Protein AF-A0A963QFD9-F1 (afdb_monomer_lite)

Sequence (97 aa):
MGLAVSGGPDSLALLLLAEAVMPGRVEVATVDHRLRAESASEAAMVAELCAGHKIPHEILSVKVPQGNVQDMARMARYRALGEWARRRELGAIATAH

Secondary structure (DSSP, 8-state):
-EEE--SSHHHHHHHHHHHHHSTTS-EEEEEE--SSTHHHHHHHHHHHHHHHHT--EEEEE-PPPSSSHHHHHHHHHHHHHHHHHHHTT-S-EEE--

Structure (mmCIF, N/CA/C/O backbone):
data_AF-A0A963QFD9-F1
#
_entry.id   AF-A0A963QFD9-F1
#
loop_
_atom_site.group_PDB
_atom_site.id
_atom_site.type_symbol
_atom_site.label_atom_id
_atom_site.label_alt_id
_atom_site.label_comp_id
_atom_site.label_asym_id
_atom_site.label_entity_id
_atom_site.label_seq_id
_atom_site.pdbx_PDB_ins_code
_atom_site.Cartn_x
_atom_site.Cartn_y
_atom_site.Cartn_z
_atom_site.occupancy
_atom_site.B_iso_or_equiv
_atom_site.auth_seq_id
_atom_site.auth_comp_id
_atom_site.auth_asym_id
_atom_site.auth_atom_id
_atom_site.pdbx_PDB_model_num
ATOM 1 N N . MET A 1 1 ? -11.220 -3.497 5.131 1.00 93.94 1 MET A N 1
ATOM 2 C CA . MET A 1 1 ? -11.216 -2.884 3.778 1.00 93.94 1 MET A CA 1
ATOM 3 C C . MET A 1 1 ? -9.774 -2.616 3.390 1.00 93.94 1 MET A C 1
ATOM 5 O O . MET A 1 1 ? -9.016 -2.218 4.261 1.00 93.94 1 MET A O 1
ATOM 9 N N . GLY A 1 2 ? -9.384 -2.855 2.139 1.00 97.38 2 GLY A N 1
ATOM 10 C CA . GLY A 1 2 ? -8.024 -2.576 1.680 1.00 97.38 2 GLY A CA 1
ATOM 11 C C . GLY A 1 2 ? -7.847 -1.140 1.198 1.00 97.38 2 GLY A C 1
ATOM 12 O O . GLY A 1 2 ? -8.747 -0.598 0.561 1.00 97.38 2 GLY A O 1
ATOM 13 N N . LEU A 1 3 ? -6.686 -0.541 1.446 1.00 97.88 3 LEU A N 1
ATOM 14 C CA . LEU A 1 3 ? -6.274 0.749 0.897 1.00 97.88 3 LEU A CA 1
ATOM 15 C C . LEU A 1 3 ? -5.000 0.565 0.069 1.00 97.88 3 LEU A C 1
ATOM 17 O O . LEU A 1 3 ? -4.011 0.026 0.564 1.00 97.88 3 LEU A O 1
ATOM 21 N N . ALA A 1 4 ? -5.002 1.031 -1.178 1.00 97.38 4 ALA A N 1
ATOM 22 C CA . ALA A 1 4 ? -3.788 1.119 -1.982 1.00 97.38 4 ALA A CA 1
ATOM 23 C C . ALA A 1 4 ? -3.146 2.501 -1.791 1.00 97.38 4 ALA A C 1
ATOM 25 O O . ALA A 1 4 ? -3.692 3.507 -2.253 1.00 97.38 4 ALA A O 1
ATOM 26 N N . VAL A 1 5 ? -1.988 2.544 -1.130 1.00 97.50 5 VAL A N 1
ATOM 27 C CA . VAL A 1 5 ? -1.293 3.787 -0.762 1.00 97.50 5 VAL A CA 1
ATOM 28 C C . VAL A 1 5 ? 0.059 3.838 -1.460 1.00 97.50 5 VAL A C 1
ATOM 30 O O . VAL A 1 5 ? 0.891 2.960 -1.249 1.00 97.50 5 VAL A O 1
ATOM 33 N N . SER A 1 6 ? 0.279 4.845 -2.308 1.00 93.44 6 SER A N 1
ATOM 34 C CA . SER A 1 6 ? 1.512 4.984 -3.098 1.00 93.44 6 SER A CA 1
ATOM 35 C C . SER A 1 6 ? 2.610 5.780 -2.395 1.00 93.44 6 SER A C 1
ATOM 37 O O . SER A 1 6 ? 3.741 5.753 -2.854 1.00 93.44 6 SER A O 1
ATOM 39 N N . GLY A 1 7 ? 2.282 6.501 -1.319 1.00 92.12 7 GLY A N 1
ATOM 40 C CA . GLY A 1 7 ? 3.183 7.470 -0.682 1.00 92.12 7 GLY A CA 1
ATOM 41 C C . GLY A 1 7 ? 3.008 8.899 -1.207 1.00 92.12 7 GLY A C 1
ATOM 42 O O . GLY A 1 7 ? 3.544 9.837 -0.627 1.00 92.12 7 GLY A O 1
ATOM 43 N N . GLY A 1 8 ? 2.195 9.092 -2.252 1.00 93.00 8 GLY A N 1
ATOM 44 C CA . GLY A 1 8 ? 1.772 10.422 -2.689 1.00 93.00 8 GLY A CA 1
ATOM 45 C C . GLY A 1 8 ? 0.775 11.064 -1.711 1.00 93.00 8 GLY A C 1
ATOM 46 O O . GLY A 1 8 ? 0.058 10.334 -1.012 1.00 93.00 8 GLY A O 1
ATOM 47 N N . PRO A 1 9 ? 0.674 12.406 -1.691 1.00 93.75 9 PRO A N 1
ATOM 48 C CA . PRO A 1 9 ? -0.107 13.153 -0.702 1.00 93.75 9 PRO A CA 1
ATOM 49 C C . PRO A 1 9 ? -1.579 12.731 -0.648 1.00 93.75 9 PRO A C 1
ATOM 51 O O . PRO A 1 9 ? -2.091 12.496 0.441 1.00 93.75 9 PRO A O 1
ATOM 54 N N . ASP A 1 10 ? -2.235 12.530 -1.794 1.00 95.81 10 ASP A N 1
ATOM 55 C CA . ASP A 1 10 ? -3.652 12.136 -1.836 1.00 95.81 10 ASP A CA 1
ATOM 56 C C . ASP A 1 10 ? -3.883 10.754 -1.211 1.00 95.81 10 ASP A C 1
ATOM 58 O O . ASP A 1 10 ? -4.853 10.522 -0.491 1.00 95.81 10 ASP A O 1
ATOM 62 N N . SER A 1 11 ? -2.953 9.825 -1.444 1.00 95.75 11 SER A N 1
ATOM 63 C CA . SER A 1 11 ? -3.034 8.472 -0.894 1.00 95.75 11 SER A CA 1
ATOM 64 C C . SER A 1 11 ? -2.733 8.425 0.606 1.00 95.75 11 SER A C 1
ATOM 66 O O . SER A 1 11 ? -3.345 7.640 1.329 1.00 95.75 11 SER A O 1
ATOM 68 N N . LEU A 1 12 ? -1.843 9.301 1.085 1.00 96.00 12 LEU A N 1
ATOM 69 C CA . LEU A 1 12 ? -1.585 9.486 2.511 1.00 96.00 12 LEU A CA 1
ATOM 70 C C . LEU A 1 12 ? -2.778 10.155 3.202 1.00 96.00 12 LEU A C 1
ATOM 72 O O . LEU A 1 12 ? -3.175 9.728 4.282 1.00 96.00 12 LEU A O 1
ATOM 76 N N . ALA A 1 13 ? -3.404 11.148 2.565 1.00 95.81 13 ALA A N 1
ATOM 77 C CA . ALA A 1 13 ? -4.623 11.767 3.073 1.00 95.81 13 ALA A CA 1
ATOM 78 C C . ALA A 1 13 ? -5.763 10.742 3.176 1.00 95.81 13 ALA A C 1
ATOM 80 O O . ALA A 1 13 ? -6.418 10.663 4.213 1.00 95.81 13 ALA A O 1
ATOM 81 N N . LEU A 1 14 ? -5.951 9.902 2.148 1.00 96.00 14 LEU A N 1
ATOM 82 C CA . LEU A 1 14 ? -6.908 8.792 2.182 1.00 96.00 14 LEU A CA 1
ATOM 83 C C . LEU A 1 14 ? -6.633 7.840 3.353 1.00 96.00 14 LEU A C 1
ATOM 85 O O . LEU A 1 14 ? -7.570 7.481 4.061 1.00 96.00 14 LEU A O 1
ATOM 89 N N . LEU A 1 15 ? -5.373 7.449 3.571 1.00 96.31 15 LEU A N 1
ATOM 90 C CA . LEU A 1 15 ? -4.974 6.598 4.695 1.00 96.31 15 LEU A CA 1
ATOM 91 C C . LEU A 1 15 ? -5.350 7.225 6.043 1.00 96.31 15 LEU A C 1
ATOM 93 O O . LEU A 1 15 ? -6.024 6.588 6.849 1.00 96.31 15 LEU A O 1
ATOM 97 N N . LEU A 1 16 ? -4.949 8.476 6.270 1.00 95.19 16 LEU A N 1
ATOM 98 C CA . LEU A 1 16 ? -5.183 9.170 7.537 1.00 95.19 16 LEU A CA 1
ATOM 99 C C . LEU A 1 16 ? -6.677 9.391 7.805 1.00 95.19 16 LEU A C 1
ATOM 101 O O . LEU A 1 16 ? -7.137 9.192 8.928 1.00 95.19 16 LEU A O 1
ATOM 105 N N . LEU A 1 17 ? -7.449 9.751 6.777 1.00 95.81 17 LEU A N 1
ATOM 106 C CA . LEU A 1 17 ? -8.901 9.894 6.887 1.00 95.81 17 LEU A CA 1
ATOM 107 C C . LEU A 1 17 ? -9.577 8.551 7.167 1.00 95.81 17 LEU A C 1
ATOM 109 O O . LEU A 1 17 ? -10.443 8.478 8.035 1.00 95.81 17 LEU A O 1
ATOM 113 N N . ALA A 1 18 ? -9.182 7.491 6.460 1.00 95.69 18 ALA A N 1
ATOM 114 C CA . ALA A 1 18 ? -9.749 6.162 6.646 1.00 95.69 18 ALA A CA 1
ATOM 115 C C . ALA A 1 18 ? -9.469 5.615 8.052 1.00 95.69 18 ALA A C 1
ATOM 117 O O . ALA A 1 18 ? -10.378 5.065 8.671 1.00 95.69 18 ALA A O 1
ATOM 118 N N . GLU A 1 19 ? -8.262 5.822 8.581 1.00 94.88 19 GLU A N 1
ATOM 119 C CA . GLU A 1 19 ? -7.927 5.438 9.955 1.00 94.88 19 GLU A CA 1
ATOM 120 C C . GLU A 1 19 ? -8.729 6.245 10.985 1.00 94.88 19 GLU A C 1
ATOM 122 O O . GLU A 1 19 ? -9.229 5.683 11.956 1.00 94.88 19 GLU A O 1
ATOM 127 N N . ALA A 1 20 ? -8.929 7.546 10.756 1.00 95.00 20 ALA A N 1
ATOM 128 C CA . ALA A 1 20 ? -9.706 8.391 11.661 1.00 95.00 20 ALA A CA 1
ATOM 129 C C . ALA A 1 20 ? -11.191 7.987 11.740 1.00 95.00 20 ALA A C 1
ATOM 131 O O . ALA A 1 20 ? -11.795 8.073 12.809 1.00 95.00 20 ALA A O 1
ATOM 132 N N . VAL A 1 21 ? -11.792 7.554 10.626 1.00 96.00 21 VAL A N 1
ATOM 133 C CA . VAL A 1 21 ? -13.232 7.228 10.561 1.00 96.00 21 VAL A CA 1
ATOM 134 C C . VAL A 1 21 ? -13.538 5.738 10.739 1.00 96.00 21 VAL A C 1
ATOM 136 O O . VAL A 1 21 ? -14.663 5.378 11.085 1.00 96.00 21 VAL A O 1
ATOM 139 N N . MET A 1 22 ? -12.562 4.859 10.506 1.00 93.56 22 MET A N 1
ATOM 140 C CA . MET A 1 22 ? -12.694 3.400 10.602 1.00 93.56 22 MET A CA 1
ATOM 141 C C . MET A 1 22 ? -11.474 2.761 11.296 1.00 93.56 22 MET A C 1
ATOM 143 O O . MET A 1 22 ? -10.854 1.855 10.724 1.00 93.56 22 MET A O 1
ATOM 147 N N . PRO A 1 23 ? -11.140 3.180 12.531 1.00 93.94 23 PRO A N 1
ATOM 148 C CA . PRO A 1 23 ? -9.933 2.730 13.220 1.00 93.94 23 PRO A CA 1
ATOM 149 C C . PRO A 1 23 ? -9.901 1.207 13.362 1.00 93.94 23 PRO A C 1
ATOM 151 O O . PRO A 1 23 ? -10.895 0.579 13.742 1.00 93.94 23 PRO A O 1
ATOM 154 N N . GLY A 1 24 ? -8.761 0.602 13.022 1.00 93.69 24 GLY A N 1
ATOM 155 C CA . GLY A 1 24 ? -8.559 -0.849 13.098 1.00 93.69 24 G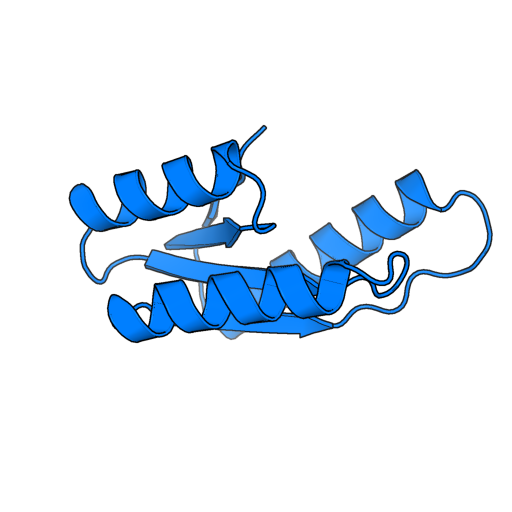LY A CA 1
ATOM 156 C C . GLY A 1 24 ? -9.388 -1.683 12.108 1.00 93.69 24 GLY A C 1
ATOM 157 O O . GLY A 1 24 ? -9.460 -2.903 12.254 1.00 93.69 24 GLY A O 1
ATOM 158 N N . ARG A 1 25 ? -10.035 -1.064 11.107 1.00 95.06 25 ARG A N 1
ATOM 159 C CA . ARG A 1 25 ? -10.831 -1.775 10.078 1.00 95.06 25 ARG A CA 1
ATOM 160 C C . ARG A 1 25 ? -10.233 -1.701 8.673 1.00 95.06 25 ARG A C 1
ATOM 162 O O . ARG A 1 25 ? -10.852 -2.175 7.705 1.00 95.06 25 ARG A O 1
ATOM 169 N N . VAL A 1 26 ? -9.050 -1.110 8.552 1.00 96.50 26 VAL A N 1
ATOM 170 C CA . VAL A 1 26 ? -8.332 -0.959 7.289 1.00 96.50 26 VAL A CA 1
ATOM 171 C C . VAL A 1 26 ? -7.026 -1.737 7.297 1.00 96.50 26 VAL A C 1
ATOM 173 O O . VAL A 1 26 ? -6.379 -1.901 8.325 1.00 96.50 26 VAL A O 1
ATOM 176 N N . GLU A 1 27 ? -6.660 -2.219 6.118 1.00 98.12 27 GLU A N 1
ATOM 177 C CA . GLU A 1 27 ? -5.348 -2.786 5.835 1.00 98.12 27 GLU A CA 1
ATOM 178 C C . GLU A 1 27 ? -4.771 -2.058 4.632 1.00 98.12 27 GLU A C 1
ATOM 180 O O . GLU A 1 27 ? -5.513 -1.670 3.725 1.00 98.12 27 GLU A O 1
ATOM 185 N N . VAL A 1 28 ? -3.460 -1.867 4.613 1.00 98.25 28 VAL A N 1
ATOM 186 C CA . VAL A 1 28 ? -2.793 -1.031 3.618 1.00 98.25 28 VAL A CA 1
ATOM 187 C C . VAL A 1 28 ? -1.838 -1.869 2.788 1.00 98.25 28 VAL A C 1
ATOM 189 O O . VAL A 1 28 ? -1.104 -2.705 3.309 1.00 98.25 28 VAL A O 1
ATOM 192 N N . ALA A 1 29 ? -1.815 -1.612 1.487 1.00 98.25 29 ALA A N 1
ATOM 193 C CA . ALA A 1 29 ? -0.786 -2.124 0.603 1.00 98.25 29 ALA A CA 1
ATOM 194 C C . ALA A 1 29 ? -0.129 -0.993 -0.187 1.00 98.25 29 ALA A C 1
ATOM 196 O O . ALA A 1 29 ? -0.807 -0.095 -0.697 1.00 98.25 29 ALA A O 1
ATOM 197 N N . THR A 1 30 ? 1.188 -1.090 -0.354 1.00 97.81 30 THR A N 1
ATOM 198 C CA . THR A 1 30 ? 1.962 -0.217 -1.243 1.00 97.81 30 THR A CA 1
ATOM 199 C C . THR A 1 30 ? 2.625 -1.052 -2.323 1.00 97.81 30 THR A C 1
ATOM 201 O O . THR A 1 30 ? 3.306 -2.029 -2.026 1.00 97.81 30 THR A O 1
ATOM 204 N N . VAL A 1 31 ? 2.420 -0.690 -3.590 1.00 96.12 31 VAL A N 1
ATOM 205 C CA . VAL A 1 31 ? 3.021 -1.409 -4.720 1.00 96.12 31 VAL A CA 1
ATOM 206 C C . VAL A 1 31 ? 4.373 -0.789 -5.058 1.00 96.12 31 VAL A C 1
ATOM 208 O O . VAL A 1 31 ? 4.426 0.322 -5.578 1.00 96.12 31 VAL A O 1
ATOM 211 N N . ASP A 1 32 ? 5.448 -1.534 -4.812 1.00 94.75 32 ASP A N 1
ATOM 212 C CA . ASP A 1 32 ? 6.802 -1.189 -5.253 1.00 94.75 32 ASP A CA 1
ATOM 213 C C . ASP A 1 32 ? 7.028 -1.759 -6.658 1.00 94.75 32 ASP A C 1
ATOM 215 O O . ASP A 1 32 ? 7.194 -2.968 -6.847 1.00 94.75 32 ASP A O 1
ATOM 219 N N . HIS A 1 33 ? 7.004 -0.885 -7.663 1.00 89.50 33 HIS A N 1
ATOM 220 C CA . HIS A 1 33 ? 7.164 -1.279 -9.062 1.00 89.50 33 HIS A CA 1
ATOM 221 C C . HIS A 1 33 ? 8.622 -1.252 -9.537 1.00 89.50 33 HIS A C 1
ATOM 223 O O . HIS A 1 33 ? 8.893 -1.685 -10.659 1.00 89.50 33 HIS A O 1
ATOM 229 N N . ARG A 1 34 ? 9.554 -0.717 -8.731 1.00 87.62 34 ARG A N 1
ATOM 230 C CA . ARG A 1 34 ? 11.002 -0.635 -9.021 1.00 87.62 34 ARG A CA 1
ATOM 231 C C . ARG A 1 34 ? 11.385 0.004 -10.362 1.00 87.62 34 ARG A C 1
ATOM 233 O O . ARG A 1 34 ? 12.483 -0.209 -10.865 1.00 87.62 34 ARG A O 1
ATOM 240 N N . LEU A 1 35 ? 10.484 0.791 -10.951 1.00 85.81 35 LEU A N 1
ATOM 241 C CA . LEU A 1 35 ? 10.761 1.548 -12.188 1.00 85.81 35 LEU A CA 1
ATOM 242 C C . LEU A 1 35 ? 11.476 2.863 -11.890 1.00 85.81 35 LEU A C 1
ATOM 244 O O . LEU A 1 35 ? 12.150 3.410 -12.755 1.00 85.81 35 LEU A O 1
A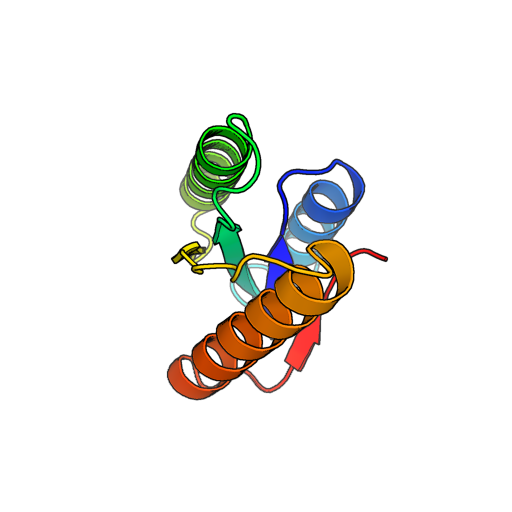TOM 248 N N . ARG A 1 36 ? 11.270 3.385 -10.682 1.00 86.31 36 ARG A N 1
ATOM 249 C CA . ARG A 1 36 ? 11.868 4.611 -10.171 1.00 86.31 36 ARG A CA 1
ATOM 250 C C . ARG A 1 36 ? 12.688 4.271 -8.941 1.00 86.31 36 ARG A C 1
ATOM 252 O O . ARG A 1 36 ? 12.295 3.379 -8.186 1.00 86.31 36 ARG A O 1
ATOM 259 N N . ALA A 1 37 ? 13.792 4.984 -8.747 1.00 82.25 37 ALA A N 1
ATOM 260 C CA . ALA A 1 37 ? 14.643 4.801 -7.578 1.00 82.25 37 ALA A CA 1
ATOM 261 C C . ALA A 1 37 ? 13.878 5.124 -6.284 1.00 82.25 37 ALA A C 1
ATOM 263 O O . ALA A 1 37 ? 14.068 4.455 -5.271 1.00 82.25 37 ALA A O 1
ATOM 264 N N . GLU A 1 38 ? 12.954 6.085 -6.348 1.00 88.38 38 GLU A N 1
ATOM 265 C CA . GLU A 1 38 ? 12.176 6.551 -5.203 1.00 88.38 38 GLU A CA 1
ATOM 266 C C . GLU A 1 38 ? 11.088 5.558 -4.757 1.00 88.38 38 GLU A C 1
ATOM 268 O O . GLU A 1 38 ? 10.652 5.614 -3.609 1.00 88.38 38 GLU A O 1
ATOM 273 N N . SER A 1 39 ? 10.681 4.605 -5.611 1.00 89.12 39 SER A N 1
ATOM 274 C CA . SER A 1 39 ? 9.552 3.698 -5.327 1.00 89.12 39 SER A CA 1
ATOM 275 C C . SER A 1 39 ? 9.770 2.869 -4.056 1.00 89.12 39 SER A C 1
ATOM 277 O O . SER A 1 39 ? 8.833 2.649 -3.289 1.00 89.12 39 SER A O 1
ATOM 279 N N . ALA A 1 40 ? 11.014 2.452 -3.799 1.00 90.69 40 ALA A N 1
ATOM 280 C CA . ALA A 1 40 ? 11.365 1.703 -2.598 1.00 90.69 40 ALA A CA 1
ATOM 281 C C . ALA A 1 40 ? 11.328 2.582 -1.336 1.00 90.69 40 ALA A C 1
ATOM 283 O O . ALA A 1 40 ? 10.813 2.150 -0.306 1.00 90.69 40 ALA A O 1
ATOM 284 N N . SER A 1 41 ? 11.835 3.819 -1.413 1.00 93.00 41 SER A N 1
ATOM 285 C CA . SER A 1 41 ? 11.795 4.758 -0.285 1.00 93.00 41 SER A CA 1
ATOM 286 C C . SER A 1 41 ? 10.375 5.224 0.034 1.00 93.00 41 SER A C 1
ATOM 288 O O . SER A 1 41 ? 10.031 5.352 1.204 1.00 93.00 41 SER A O 1
ATOM 290 N N . GLU A 1 42 ? 9.525 5.415 -0.978 1.00 93.56 42 GLU A N 1
ATOM 291 C CA . GLU A 1 42 ? 8.107 5.739 -0.789 1.00 93.56 42 GLU A CA 1
ATOM 292 C C . GLU A 1 42 ? 7.372 4.587 -0.092 1.00 93.56 42 GLU A C 1
ATOM 294 O O . GLU A 1 42 ? 6.650 4.810 0.879 1.00 93.56 42 GLU A O 1
ATOM 299 N N . ALA A 1 43 ? 7.610 3.342 -0.520 1.00 95.19 43 ALA A N 1
ATOM 300 C CA . ALA A 1 43 ? 7.032 2.165 0.123 1.00 95.19 43 ALA A CA 1
ATOM 301 C C . ALA A 1 43 ? 7.493 1.994 1.580 1.00 95.19 43 ALA A C 1
ATOM 303 O O . ALA A 1 43 ? 6.678 1.657 2.441 1.00 95.19 43 ALA A O 1
ATOM 304 N N . ALA A 1 44 ? 8.772 2.257 1.862 1.00 95.69 44 ALA A N 1
ATOM 305 C CA . ALA A 1 44 ? 9.316 2.226 3.217 1.00 95.69 44 ALA A CA 1
ATOM 306 C C . ALA A 1 44 ? 8.698 3.314 4.110 1.00 95.69 44 ALA A C 1
ATOM 308 O O . ALA A 1 44 ? 8.276 3.019 5.224 1.00 95.69 44 ALA A O 1
ATOM 309 N N . MET A 1 45 ? 8.553 4.538 3.600 1.00 97.00 45 MET A N 1
ATOM 310 C CA . MET A 1 45 ? 7.914 5.639 4.327 1.00 97.00 45 MET A CA 1
ATOM 311 C C . MET A 1 45 ? 6.455 5.321 4.691 1.00 97.00 45 MET A C 1
ATOM 313 O O . MET A 1 45 ? 6.034 5.554 5.824 1.00 97.00 45 MET A O 1
ATOM 317 N N . VAL A 1 46 ? 5.686 4.721 3.774 1.00 97.50 46 VAL A N 1
ATOM 318 C CA . VAL A 1 46 ? 4.310 4.290 4.083 1.00 97.50 46 VAL A CA 1
ATOM 319 C C . VAL A 1 46 ? 4.301 3.180 5.138 1.00 97.50 46 VAL A C 1
ATOM 321 O O . VAL A 1 46 ? 3.437 3.189 6.017 1.00 97.50 46 VAL A O 1
ATOM 324 N N . ALA A 1 47 ? 5.254 2.245 5.084 1.00 97.81 47 ALA A N 1
ATOM 325 C CA . ALA A 1 47 ? 5.378 1.186 6.083 1.00 97.81 47 ALA A CA 1
ATOM 326 C C . ALA A 1 47 ? 5.657 1.754 7.484 1.00 97.81 47 ALA A C 1
ATOM 328 O O . ALA A 1 47 ? 5.016 1.341 8.451 1.00 97.81 47 ALA A O 1
ATOM 329 N N . GLU A 1 48 ? 6.558 2.734 7.593 1.00 97.88 48 GLU A N 1
ATOM 330 C CA . GLU A 1 48 ? 6.860 3.431 8.850 1.00 97.88 48 GLU A CA 1
ATOM 331 C C . GLU A 1 48 ? 5.634 4.163 9.404 1.00 97.88 48 GLU A C 1
ATOM 333 O O . GLU A 1 48 ? 5.313 4.031 10.589 1.00 97.88 48 GLU A O 1
ATOM 338 N N . LEU A 1 49 ? 4.898 4.873 8.544 1.00 96.69 49 LEU A N 1
ATOM 339 C CA . LEU A 1 49 ? 3.659 5.543 8.932 1.00 96.69 49 LEU A CA 1
ATOM 340 C C . LEU A 1 49 ? 2.620 4.540 9.456 1.00 96.69 49 LEU A C 1
ATOM 342 O O . LEU A 1 49 ? 2.045 4.739 10.526 1.00 96.69 49 LEU A O 1
ATOM 346 N N . CYS A 1 50 ? 2.403 3.434 8.741 1.00 97.69 50 CYS A N 1
ATOM 347 C CA . CYS A 1 50 ? 1.456 2.403 9.161 1.00 97.69 50 CYS A CA 1
ATOM 348 C C . CYS A 1 50 ? 1.875 1.753 10.486 1.00 97.69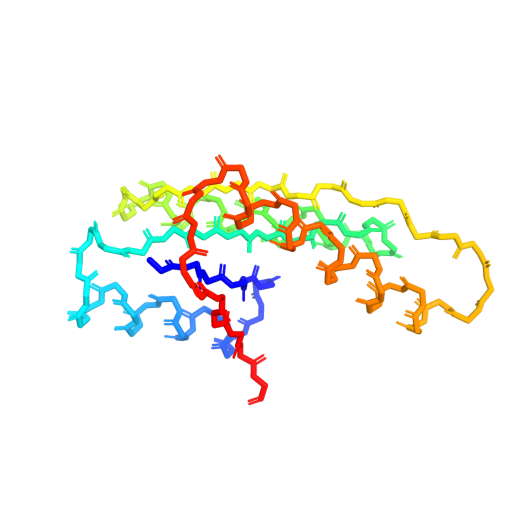 50 CYS A C 1
ATOM 350 O O . CYS A 1 50 ? 1.031 1.551 11.359 1.00 97.69 50 CYS A O 1
ATOM 352 N N . ALA A 1 51 ? 3.171 1.488 10.678 1.00 97.50 51 ALA A N 1
ATOM 353 C CA . ALA A 1 51 ? 3.707 0.959 11.929 1.00 97.50 51 ALA A CA 1
ATOM 354 C C . ALA A 1 51 ? 3.449 1.906 13.113 1.00 97.50 51 ALA A C 1
ATOM 356 O O . ALA A 1 51 ? 2.986 1.454 14.163 1.00 97.50 51 ALA A O 1
ATOM 357 N N . GLY A 1 52 ? 3.665 3.215 12.936 1.00 96.06 52 GLY A N 1
ATOM 358 C CA . GLY A 1 52 ? 3.371 4.229 13.956 1.00 96.06 52 GLY A CA 1
ATOM 359 C C . GLY A 1 52 ? 1.895 4.268 14.369 1.00 96.06 52 GLY A C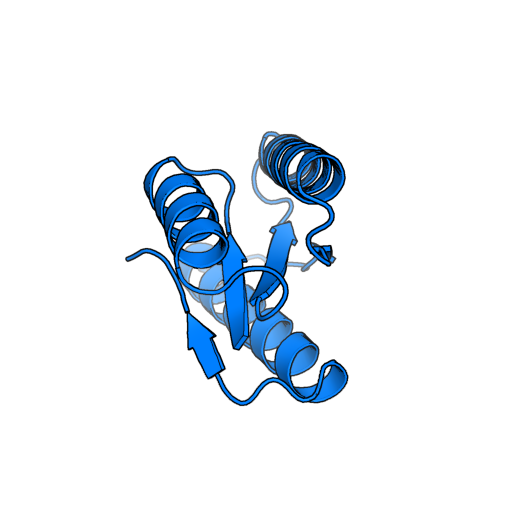 1
ATOM 360 O O . GLY A 1 52 ? 1.581 4.515 15.533 1.00 96.06 52 GLY A O 1
ATOM 361 N N . HIS A 1 53 ? 0.996 3.947 13.438 1.00 94.06 53 HIS A N 1
ATOM 362 C CA . HIS A 1 53 ? -0.452 3.908 13.655 1.00 94.06 53 HIS A CA 1
ATOM 363 C C . HIS A 1 53 ? -1.000 2.505 13.972 1.00 94.06 53 HIS A C 1
ATOM 365 O O . HIS A 1 53 ? -2.197 2.358 14.196 1.00 94.06 53 HIS A O 1
ATOM 371 N N . LYS A 1 54 ? -0.145 1.472 14.040 1.00 96.25 54 LYS A N 1
ATOM 372 C CA . LYS A 1 54 ? -0.531 0.057 14.235 1.00 96.25 54 LYS A CA 1
ATOM 373 C C . LYS A 1 54 ? -1.492 -0.476 13.160 1.00 96.25 54 LYS A C 1
ATOM 375 O O . LYS A 1 54 ? -2.315 -1.350 13.435 1.00 96.25 54 LYS A O 1
ATOM 380 N N . ILE A 1 55 ? -1.361 0.021 11.935 1.00 97.00 55 ILE A N 1
ATOM 381 C CA . ILE A 1 55 ? -2.157 -0.407 10.784 1.00 97.00 55 ILE A CA 1
ATOM 382 C C . ILE A 1 55 ? -1.434 -1.567 10.083 1.00 97.00 55 ILE A C 1
ATOM 384 O O . ILE A 1 55 ? -0.247 -1.430 9.772 1.00 97.00 55 ILE A O 1
ATOM 388 N N . PRO A 1 56 ? -2.104 -2.702 9.794 1.00 97.75 56 PRO A N 1
ATOM 389 C CA . PRO A 1 56 ? -1.515 -3.769 8.992 1.00 97.75 56 PRO A CA 1
ATOM 390 C C . PRO A 1 56 ? -1.103 -3.251 7.610 1.00 97.75 56 PRO A C 1
ATOM 392 O O . PRO A 1 56 ? -1.927 -2.696 6.880 1.00 97.75 56 PRO A O 1
ATOM 395 N N . HIS A 1 57 ? 0.165 -3.453 7.250 1.00 98.38 57 HIS A N 1
ATOM 396 C CA . HIS A 1 57 ? 0.743 -2.981 5.992 1.00 98.38 57 HIS A CA 1
ATOM 397 C C . HIS A 1 57 ? 1.522 -4.082 5.277 1.00 98.38 57 HIS A C 1
ATOM 399 O O . HIS A 1 57 ? 2.196 -4.890 5.916 1.00 98.38 57 HIS A O 1
ATOM 405 N N . GLU A 1 58 ? 1.441 -4.101 3.947 1.00 98.25 58 GLU A N 1
ATOM 406 C CA . GLU A 1 58 ? 2.246 -4.976 3.099 1.00 98.25 58 GLU A CA 1
ATOM 407 C C . GLU A 1 58 ? 2.833 -4.217 1.898 1.00 98.25 58 GLU A C 1
ATOM 409 O O . GLU A 1 58 ? 2.128 -3.519 1.165 1.00 98.25 58 GLU A O 1
ATOM 414 N N . ILE A 1 59 ? 4.133 -4.400 1.652 1.00 97.88 59 ILE A N 1
ATOM 415 C CA . ILE A 1 59 ? 4.782 -3.939 0.419 1.00 97.88 59 ILE A CA 1
ATOM 416 C C . ILE A 1 59 ? 4.664 -5.038 -0.637 1.00 97.88 59 ILE A C 1
ATOM 418 O O . ILE A 1 59 ? 5.211 -6.131 -0.492 1.00 97.88 59 ILE A O 1
ATOM 422 N N . LEU A 1 60 ? 3.983 -4.727 -1.736 1.00 96.88 60 LEU A N 1
ATOM 423 C CA . LEU A 1 60 ? 3.785 -5.616 -2.872 1.00 96.88 60 LEU A CA 1
ATOM 424 C C . LEU A 1 60 ? 4.813 -5.290 -3.960 1.00 96.88 60 LEU A C 1
ATOM 426 O O . LEU A 1 60 ? 4.590 -4.418 -4.801 1.00 96.88 60 LEU A O 1
ATOM 430 N N . SER A 1 61 ? 5.952 -5.983 -3.955 1.00 94.44 61 SER A N 1
ATOM 431 C CA . SER A 1 61 ? 6.949 -5.826 -5.019 1.00 94.44 61 SER A CA 1
ATOM 432 C C . SER A 1 61 ? 6.480 -6.481 -6.320 1.00 94.44 61 SER A C 1
ATOM 434 O O . SER A 1 61 ? 6.210 -7.682 -6.360 1.00 94.44 61 SER A O 1
ATOM 436 N N . VAL A 1 62 ? 6.453 -5.713 -7.409 1.00 92.75 62 VAL A N 1
ATOM 437 C CA . VAL A 1 62 ? 6.079 -6.201 -8.744 1.00 92.75 62 VAL A CA 1
ATOM 438 C C . VAL A 1 62 ? 7.209 -6.005 -9.745 1.00 92.75 62 VAL A C 1
ATOM 440 O O . VAL A 1 62 ? 7.966 -5.040 -9.688 1.00 92.75 62 VAL A O 1
ATOM 443 N N . LYS A 1 63 ? 7.310 -6.925 -10.708 1.00 88.25 63 LYS A N 1
ATOM 444 C CA . LYS A 1 63 ? 8.165 -6.752 -11.887 1.00 88.25 63 LYS A CA 1
ATOM 445 C C . LYS A 1 63 ? 7.315 -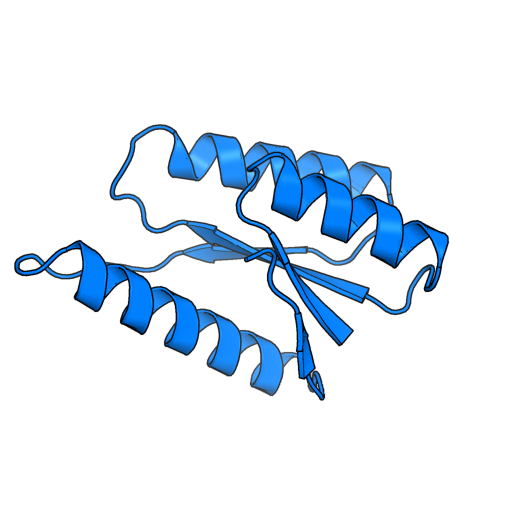6.228 -13.034 1.00 88.25 63 LYS A C 1
ATOM 447 O O . LYS A 1 63 ? 6.356 -6.886 -13.435 1.00 88.25 63 LYS A O 1
ATOM 452 N N . VAL A 1 64 ? 7.682 -5.069 -13.570 1.00 86.38 64 VAL A N 1
ATOM 453 C CA . VAL A 1 64 ? 7.039 -4.497 -14.756 1.00 86.38 64 VAL A CA 1
ATOM 454 C C . VAL A 1 64 ? 7.883 -4.850 -15.988 1.00 86.38 64 VAL A C 1
ATOM 456 O O . VAL A 1 64 ? 9.060 -4.488 -16.029 1.00 86.38 64 VAL A O 1
ATOM 459 N N . PRO A 1 65 ? 7.333 -5.582 -16.974 1.00 80.81 65 PRO A N 1
ATOM 460 C CA . PRO A 1 65 ? 8.042 -5.893 -18.215 1.00 80.81 65 PRO A CA 1
ATOM 461 C C . PRO A 1 65 ? 8.411 -4.636 -19.016 1.00 80.81 65 PRO A C 1
ATOM 463 O O . PRO A 1 65 ? 7.739 -3.609 -18.921 1.00 80.81 65 PRO A O 1
ATOM 466 N N . GLN A 1 66 ? 9.450 -4.740 -19.850 1.00 74.75 66 GLN A N 1
ATOM 467 C CA . GLN A 1 66 ? 9.798 -3.697 -20.823 1.00 74.75 66 GLN A CA 1
ATOM 468 C C . GLN A 1 66 ? 8.711 -3.575 -21.910 1.00 74.75 66 GLN A C 1
ATOM 470 O O . GLN A 1 66 ? 8.069 -4.567 -22.255 1.00 74.75 66 GLN A O 1
ATOM 475 N N . GLY A 1 67 ? 8.496 -2.368 -22.448 1.00 76.75 67 GLY A N 1
ATOM 476 C CA . GLY A 1 67 ? 7.453 -2.081 -23.444 1.00 76.75 67 GLY A CA 1
ATOM 477 C C . GLY A 1 67 ? 6.663 -0.816 -23.104 1.00 76.75 67 GLY A C 1
ATOM 478 O O . GLY A 1 67 ? 7.251 0.165 -22.657 1.00 76.75 67 GLY A O 1
ATOM 479 N N . ASN A 1 68 ? 5.335 -0.827 -23.285 1.00 79.50 68 ASN A N 1
ATOM 480 C CA . ASN A 1 68 ? 4.458 0.251 -22.806 1.00 79.50 68 ASN A CA 1
ATOM 481 C C . ASN A 1 68 ? 4.419 0.244 -21.266 1.00 79.50 68 ASN A C 1
ATOM 483 O O . ASN A 1 68 ? 3.561 -0.377 -20.637 1.00 79.50 68 ASN A O 1
ATOM 487 N N . VAL A 1 69 ? 5.414 0.900 -20.667 1.00 81.94 69 VAL A N 1
ATOM 488 C CA . VAL A 1 69 ? 5.706 0.837 -19.232 1.00 81.94 69 VAL A CA 1
ATOM 489 C C . VAL A 1 69 ? 4.513 1.278 -18.384 1.00 81.94 69 VAL A C 1
ATOM 491 O O . VAL A 1 69 ? 4.279 0.689 -17.333 1.00 81.94 69 VAL A O 1
ATOM 494 N N . GLN A 1 70 ? 3.730 2.266 -18.829 1.00 83.75 70 GLN A N 1
ATOM 495 C CA . GLN A 1 70 ? 2.591 2.775 -18.059 1.00 83.75 70 GLN A CA 1
ATOM 496 C C . GLN A 1 70 ? 1.445 1.764 -17.976 1.00 83.75 70 GLN A C 1
ATOM 498 O O . GLN A 1 70 ? 0.999 1.442 -16.871 1.00 83.75 70 GLN A O 1
ATOM 503 N N . ASP A 1 71 ? 1.007 1.217 -19.111 1.00 87.75 71 ASP A N 1
ATOM 504 C CA . ASP A 1 71 ? -0.074 0.226 -19.125 1.00 87.75 71 ASP A CA 1
ATOM 505 C C . ASP A 1 71 ? 0.349 -1.059 -18.408 1.00 87.75 71 ASP A C 1
ATOM 507 O O . ASP A 1 71 ? -0.401 -1.609 -17.595 1.00 87.75 71 ASP A O 1
ATOM 511 N N . MET A 1 72 ? 1.595 -1.492 -18.612 1.00 88.75 72 MET A N 1
ATOM 512 C CA . MET A 1 72 ? 2.134 -2.679 -17.951 1.00 88.75 72 MET A CA 1
ATOM 513 C C . MET A 1 72 ? 2.278 -2.484 -16.437 1.00 88.75 72 MET A C 1
ATOM 515 O O . MET A 1 72 ? 1.938 -3.391 -15.672 1.00 88.75 72 MET A O 1
ATOM 519 N N . ALA A 1 73 ? 2.710 -1.306 -15.977 1.00 87.81 73 ALA A N 1
ATOM 520 C CA . ALA A 1 73 ? 2.755 -0.977 -14.553 1.00 87.81 73 ALA A CA 1
ATOM 521 C C . ALA A 1 73 ? 1.350 -0.949 -13.943 1.00 87.81 73 ALA A C 1
ATOM 523 O O . ALA A 1 73 ? 1.128 -1.496 -12.860 1.00 87.81 73 ALA A O 1
ATOM 524 N N . ARG A 1 74 ? 0.377 -0.372 -14.659 1.00 90.19 74 ARG A N 1
ATOM 525 C CA . ARG A 1 74 ? -1.026 -0.336 -14.237 1.00 90.19 74 ARG A CA 1
ATOM 526 C C . ARG A 1 74 ? -1.586 -1.749 -14.068 1.00 90.19 74 ARG A C 1
ATOM 528 O O . ARG A 1 74 ? -2.186 -2.035 -13.032 1.00 90.19 74 ARG A O 1
ATOM 535 N N . MET A 1 75 ? -1.358 -2.636 -15.035 1.00 91.62 75 MET A N 1
ATOM 536 C CA . MET A 1 75 ? -1.790 -4.035 -14.964 1.00 91.62 75 MET A CA 1
ATOM 537 C C . MET A 1 75 ? -1.106 -4.799 -13.826 1.00 91.62 75 MET A C 1
ATOM 539 O O . MET A 1 75 ? -1.781 -5.502 -13.073 1.00 91.62 75 MET A O 1
ATOM 543 N N . ALA A 1 76 ? 0.214 -4.649 -13.671 1.00 92.94 76 ALA A N 1
ATOM 544 C CA . ALA A 1 76 ? 0.972 -5.296 -12.601 1.00 92.94 76 ALA A CA 1
ATOM 545 C C . ALA A 1 76 ? 0.464 -4.873 -11.215 1.00 92.94 76 ALA A C 1
ATOM 547 O O . ALA A 1 76 ? 0.233 -5.722 -10.355 1.00 92.94 76 ALA A O 1
ATOM 548 N N . ARG A 1 77 ? 0.200 -3.573 -11.036 1.00 94.12 77 ARG A N 1
ATOM 549 C CA . ARG A 1 77 ? -0.382 -3.010 -9.814 1.00 94.12 77 ARG A CA 1
ATOM 550 C C . ARG A 1 77 ? -1.743 -3.623 -9.492 1.00 94.12 77 ARG A C 1
ATOM 552 O O . ARG A 1 77 ? -1.935 -4.102 -8.380 1.00 94.12 77 ARG A O 1
ATOM 559 N N . TYR A 1 78 ? -2.681 -3.642 -10.442 1.00 94.31 78 TYR A N 1
ATOM 560 C CA . TYR A 1 78 ? -4.012 -4.207 -10.183 1.00 94.31 78 TYR A CA 1
ATOM 561 C C . TYR A 1 78 ? -3.977 -5.710 -9.912 1.00 94.31 78 TYR A C 1
ATOM 563 O O . TYR A 1 78 ? -4.719 -6.183 -9.054 1.00 94.31 78 TYR A O 1
ATOM 571 N N . ARG A 1 79 ? -3.095 -6.456 -10.590 1.00 95.88 79 ARG A N 1
ATOM 572 C CA . ARG A 1 79 ? -2.903 -7.884 -10.316 1.00 95.88 79 ARG A CA 1
ATOM 573 C C . ARG A 1 79 ? -2.426 -8.110 -8.883 1.00 95.88 79 ARG A C 1
ATOM 575 O O . ARG A 1 79 ? -3.053 -8.879 -8.161 1.00 95.88 79 ARG A O 1
ATOM 582 N N . ALA A 1 80 ? -1.376 -7.403 -8.467 1.00 96.94 80 ALA A N 1
ATOM 583 C CA . ALA A 1 80 ? -0.824 -7.529 -7.122 1.00 96.94 80 ALA A CA 1
ATOM 584 C C . ALA A 1 80 ? -1.848 -7.149 -6.044 1.00 96.94 80 ALA A C 1
ATOM 586 O O . ALA A 1 80 ? -2.031 -7.887 -5.080 1.00 96.94 80 ALA A O 1
ATOM 587 N N . LEU A 1 81 ? -2.575 -6.045 -6.239 1.00 97.44 81 LEU A N 1
ATOM 588 C CA . LEU A 1 81 ? -3.636 -5.618 -5.326 1.00 97.44 81 LEU A CA 1
ATOM 589 C C . LEU A 1 81 ? -4.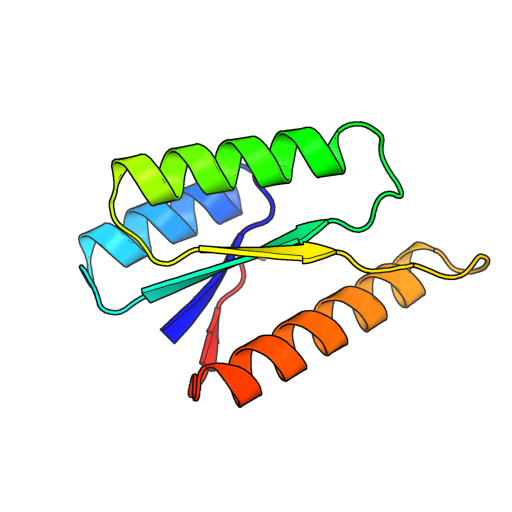781 -6.640 -5.250 1.00 97.44 81 LEU A C 1
ATOM 591 O O . LEU A 1 81 ? -5.265 -6.934 -4.162 1.00 97.44 81 LEU A O 1
ATOM 595 N N . GLY A 1 82 ? -5.194 -7.222 -6.379 1.00 97.62 82 GLY A N 1
ATOM 596 C CA . GLY A 1 82 ? -6.236 -8.252 -6.410 1.00 97.62 82 GLY A CA 1
ATOM 597 C C . GLY A 1 82 ? -5.809 -9.571 -5.755 1.00 97.62 82 GLY A C 1
ATOM 598 O O . GLY A 1 82 ? -6.609 -10.231 -5.096 1.00 97.62 82 GLY A O 1
ATOM 599 N N . GLU A 1 83 ? -4.547 -9.972 -5.905 1.00 97.75 83 GLU A N 1
ATOM 600 C CA . GLU A 1 83 ? -3.976 -11.125 -5.197 1.00 97.75 83 GLU A CA 1
ATOM 601 C C . GLU A 1 83 ? -3.890 -10.882 -3.691 1.00 97.75 83 GLU A C 1
ATOM 603 O O . GLU A 1 83 ? -4.290 -11.745 -2.909 1.00 97.75 83 GLU A O 1
ATOM 608 N N . TRP A 1 84 ? -3.433 -9.696 -3.291 1.00 98.25 84 TRP A N 1
ATOM 609 C CA . TRP A 1 84 ? -3.410 -9.273 -1.896 1.00 98.25 84 TRP A CA 1
ATOM 610 C C . TRP A 1 84 ? -4.811 -9.277 -1.281 1.00 98.25 84 TRP A C 1
ATOM 612 O O . TRP A 1 84 ? -5.019 -9.935 -0.264 1.00 98.25 84 TRP A O 1
ATOM 622 N N . ALA A 1 85 ? -5.800 -8.657 -1.931 1.00 98.06 85 ALA A N 1
ATOM 623 C CA . ALA A 1 85 ? -7.169 -8.638 -1.423 1.00 98.06 85 ALA A CA 1
ATOM 624 C C . ALA A 1 85 ? -7.773 -10.036 -1.276 1.00 98.06 85 ALA A C 1
ATOM 626 O O . ALA A 1 85 ? -8.422 -10.302 -0.270 1.00 98.06 85 ALA A O 1
ATOM 627 N N . ARG A 1 86 ? -7.515 -10.957 -2.215 1.00 98.00 86 ARG A N 1
ATOM 628 C CA . ARG A 1 86 ? -7.958 -12.354 -2.078 1.00 98.00 86 ARG A CA 1
ATOM 629 C C . ARG A 1 86 ? -7.289 -13.055 -0.898 1.00 98.00 86 ARG A C 1
ATOM 631 O O . ARG A 1 86 ? -7.974 -13.699 -0.116 1.00 98.00 86 ARG A O 1
ATOM 638 N N . ARG A 1 87 ? -5.969 -12.915 -0.749 1.00 97.94 87 ARG A N 1
ATOM 639 C CA . ARG A 1 87 ? -5.193 -13.547 0.332 1.00 97.94 87 ARG A CA 1
ATOM 640 C C . ARG A 1 87 ? -5.547 -13.006 1.720 1.00 97.94 87 ARG A C 1
ATOM 642 O O . ARG A 1 87 ? -5.380 -13.718 2.703 1.00 97.94 87 ARG A O 1
ATOM 649 N N . ARG A 1 88 ? -6.003 -11.757 1.794 1.00 97.56 88 ARG A N 1
ATOM 650 C CA . ARG A 1 88 ? -6.424 -11.074 3.026 1.00 97.56 88 ARG A CA 1
ATOM 651 C C . ARG A 1 88 ? -7.945 -11.065 3.225 1.00 97.56 88 ARG A C 1
ATOM 653 O O . ARG A 1 88 ? -8.419 -10.428 4.154 1.00 97.56 88 ARG A O 1
ATOM 660 N N . GLU A 1 89 ? -8.701 -11.730 2.348 1.00 97.19 89 GLU A N 1
ATOM 661 C CA . GLU A 1 89 ? -10.172 -11.800 2.391 1.00 97.19 89 GLU A CA 1
ATOM 662 C C . GLU A 1 89 ? -10.855 -10.413 2.430 1.00 97.19 89 GLU A C 1
ATOM 664 O O . GLU A 1 89 ? -11.885 -10.194 3.070 1.00 97.19 89 GLU A O 1
ATOM 669 N N . LEU A 1 90 ? -10.281 -9.439 1.719 1.00 96.75 90 LEU A N 1
ATOM 670 C CA . LEU A 1 90 ? -10.770 -8.063 1.676 1.00 96.75 90 LEU A CA 1
ATOM 671 C C . LEU A 1 90 ? -11.898 -7.922 0.648 1.00 96.75 90 LEU A C 1
ATOM 673 O O . LEU A 1 90 ? -11.702 -8.146 -0.544 1.00 96.75 90 LEU A O 1
ATOM 677 N N . GLY A 1 91 ? -13.068 -7.458 1.097 1.00 95.81 91 GLY A N 1
ATOM 678 C CA . GLY A 1 91 ? -14.237 -7.262 0.226 1.00 95.81 91 GLY A CA 1
ATOM 679 C C . GLY A 1 91 ? -14.133 -6.092 -0.765 1.00 95.81 91 GLY A C 1
ATOM 680 O O . GLY A 1 91 ? -14.910 -6.029 -1.712 1.00 95.81 91 GLY A O 1
ATOM 681 N N . ALA A 1 92 ? -13.197 -5.161 -0.560 1.00 95.81 92 ALA A N 1
ATOM 682 C CA . ALA A 1 92 ? -12.962 -4.021 -1.447 1.00 95.81 92 ALA A CA 1
ATOM 683 C C . ALA A 1 92 ? -11.563 -3.424 -1.237 1.00 95.81 92 ALA A C 1
ATOM 685 O O . ALA A 1 92 ? -11.003 -3.518 -0.138 1.00 95.81 92 ALA A O 1
ATOM 686 N N . ILE A 1 93 ? -11.048 -2.761 -2.278 1.00 96.69 93 ILE A N 1
ATOM 687 C CA . ILE A 1 93 ? -9.828 -1.946 -2.245 1.00 96.69 93 ILE A CA 1
ATOM 688 C C . ILE A 1 93 ? -10.190 -0.516 -2.650 1.00 96.69 93 ILE A C 1
ATOM 690 O O . ILE A 1 93 ? -10.713 -0.306 -3.744 1.00 96.69 93 ILE A O 1
ATOM 694 N N . ALA A 1 94 ? -9.882 0.459 -1.798 1.00 95.75 94 ALA A N 1
ATOM 695 C CA . ALA A 1 94 ? -9.962 1.875 -2.129 1.00 95.75 94 ALA A CA 1
ATOM 696 C C . ALA A 1 94 ? -8.606 2.397 -2.625 1.00 95.75 94 ALA A C 1
ATOM 698 O O . ALA A 1 94 ? -7.542 1.945 -2.199 1.00 95.75 94 ALA A O 1
ATOM 699 N N . THR A 1 95 ? -8.650 3.371 -3.528 1.00 93.62 95 THR A N 1
ATOM 700 C CA . THR A 1 95 ? -7.477 4.020 -4.129 1.00 93.62 95 THR A CA 1
ATOM 701 C C . THR A 1 95 ? -7.696 5.527 -4.132 1.00 93.62 95 THR A C 1
ATOM 703 O O . THR A 1 95 ? -8.831 5.943 -4.358 1.00 93.62 95 THR A O 1
ATOM 706 N N . ALA A 1 96 ? -6.643 6.328 -3.981 1.00 86.00 96 ALA A N 1
ATOM 707 C CA . ALA A 1 96 ? -6.711 7.761 -4.266 1.00 86.00 96 ALA A CA 1
ATOM 708 C C . ALA A 1 96 ? -6.564 7.990 -5.785 1.00 86.00 96 ALA A C 1
ATOM 710 O O . ALA A 1 96 ? -5.577 7.536 -6.371 1.00 86.00 96 ALA A O 1
ATOM 711 N N . HIS A 1 97 ? -7.570 8.609 -6.409 1.00 64.88 97 HIS A N 1
ATOM 712 C CA . HIS A 1 97 ? -7.611 9.022 -7.818 1.00 64.88 97 HIS A CA 1
ATOM 713 C C . HIS A 1 97 ? -8.149 10.445 -7.912 1.00 64.88 97 HIS A C 1
ATOM 715 O O . HIS A 1 97 ? -9.036 10.771 -7.090 1.00 64.88 97 HIS A O 1
#

Foldseek 3Di:
DEEEAQLDPLSVVVVVVCCVVPPPPYAYEHEQAVPDPCSVVSLVVVVVVCVVSVHHYDYQYFHQDPDPRVVSVVVRVVVSVVVVCVVVVPPDYDYRD

pLDDT: mean 93.37, std 5.84, range [64.88, 98.38]

Radius of gyration: 12.93 Å; chains: 1; bounding box: 29×27×38 Å